Protein AF-A0A352KQD7-F1 (afdb_monomer_lite)

pLDDT: mean 87.95, std 11.09, range [50.03, 98.12]

Radius of gyration: 20.16 Å; chains: 1; bounding box: 48×42×50 Å

Structure (mmCIF, N/CA/C/O backbone):
data_AF-A0A352KQD7-F1
#
_entry.id   AF-A0A352KQD7-F1
#
loop_
_atom_site.group_PDB
_atom_site.id
_atom_site.type_symbol
_atom_site.label_atom_id
_atom_site.label_alt_id
_atom_site.label_comp_id
_atom_site.label_asym_id
_atom_site.label_entity_id
_atom_site.label_seq_id
_atom_site.pdbx_PDB_ins_code
_atom_site.Cartn_x
_atom_site.Cartn_y
_atom_site.Cartn_z
_atom_site.occupancy
_atom_site.B_iso_or_equiv
_atom_site.auth_seq_id
_atom_site.auth_comp_id
_atom_site.auth_asym_id
_atom_site.auth_atom_id
_atom_site.pdbx_PDB_model_num
ATOM 1 N N . MET A 1 1 ? 30.001 8.411 -22.461 1.00 59.75 1 MET A N 1
ATOM 2 C CA . MET A 1 1 ? 28.569 8.608 -22.806 1.00 59.75 1 MET A CA 1
ATOM 3 C C . MET A 1 1 ? 27.872 7.344 -23.344 1.00 59.75 1 MET A C 1
ATOM 5 O O . MET A 1 1 ? 26.748 7.090 -22.934 1.00 59.75 1 MET A O 1
ATOM 9 N N . PHE A 1 2 ? 28.502 6.514 -24.194 1.00 62.34 2 PHE A N 1
ATOM 10 C CA . PHE A 1 2 ? 27.900 5.261 -24.707 1.00 62.34 2 PHE A CA 1
ATOM 11 C C . PHE A 1 2 ? 27.716 4.152 -23.656 1.00 62.34 2 PHE A C 1
ATOM 13 O O . PHE A 1 2 ? 26.659 3.529 -23.602 1.00 62.34 2 PHE A O 1
ATOM 20 N N . LEU A 1 3 ? 28.705 3.947 -22.781 1.00 64.50 3 LEU A N 1
ATOM 21 C CA . LEU A 1 3 ? 28.681 2.887 -21.765 1.00 64.50 3 LEU A CA 1
ATOM 22 C C . LEU A 1 3 ? 27.505 3.038 -20.778 1.00 64.50 3 LEU A C 1
ATOM 24 O O . LEU A 1 3 ? 26.829 2.066 -20.457 1.00 64.50 3 LEU A O 1
ATOM 28 N N . LEU A 1 4 ? 27.200 4.278 -20.378 1.00 66.38 4 LEU A N 1
ATOM 29 C CA . LEU A 1 4 ? 26.104 4.597 -19.460 1.00 66.38 4 LEU A CA 1
ATOM 30 C C . LEU A 1 4 ? 24.728 4.242 -20.052 1.00 66.38 4 LEU A C 1
ATOM 32 O O . LEU A 1 4 ? 23.901 3.644 -19.370 1.00 66.38 4 LEU A O 1
ATOM 36 N N . LYS A 1 5 ? 24.500 4.534 -21.341 1.00 68.88 5 LYS A N 1
ATOM 37 C CA . LYS A 1 5 ? 23.244 4.191 -22.036 1.00 68.88 5 LYS A CA 1
ATOM 38 C C . LYS A 1 5 ? 23.038 2.675 -22.128 1.00 68.88 5 LYS A C 1
ATOM 40 O O . LYS A 1 5 ? 21.919 2.191 -21.958 1.00 68.88 5 LYS A O 1
ATOM 45 N N . SER A 1 6 ? 24.116 1.924 -22.354 1.00 74.31 6 SER A N 1
ATOM 46 C CA . SER A 1 6 ? 24.081 0.459 -22.394 1.00 74.31 6 SER A CA 1
ATOM 47 C C . SER A 1 6 ? 23.765 -0.153 -21.026 1.00 74.31 6 SER A C 1
ATOM 49 O O . SER A 1 6 ? 22.958 -1.077 -20.952 1.00 74.31 6 SER A O 1
ATOM 51 N N . ILE A 1 7 ? 24.323 0.400 -19.943 1.00 81.25 7 ILE A N 1
ATOM 52 C CA . ILE A 1 7 ? 24.051 -0.043 -18.566 1.00 81.25 7 ILE A CA 1
ATOM 53 C C . ILE A 1 7 ? 22.579 0.183 -18.195 1.00 81.25 7 ILE A C 1
ATOM 55 O O . ILE A 1 7 ? 21.922 -0.740 -17.720 1.00 81.25 7 ILE A O 1
ATOM 59 N N . VAL A 1 8 ? 22.025 1.366 -18.478 1.00 80.69 8 VAL A N 1
ATOM 60 C CA . VAL A 1 8 ? 20.613 1.683 -18.179 1.00 80.69 8 VAL A CA 1
ATOM 61 C C . VAL A 1 8 ? 19.657 0.729 -18.902 1.00 80.69 8 VAL A C 1
ATOM 63 O O . VAL A 1 8 ? 18.718 0.211 -18.300 1.00 80.69 8 VAL A O 1
ATOM 66 N N . LYS A 1 9 ? 19.927 0.413 -20.175 1.00 79.44 9 LYS A N 1
ATOM 67 C CA . LYS A 1 9 ? 19.123 -0.550 -20.943 1.00 79.44 9 LYS A CA 1
ATOM 68 C C . LYS A 1 9 ? 19.155 -1.955 -20.331 1.00 79.44 9 LYS A C 1
ATOM 70 O O . LYS A 1 9 ? 18.130 -2.639 -20.322 1.00 79.44 9 LYS A O 1
ATOM 75 N N . ILE A 1 10 ? 20.317 -2.387 -19.840 1.00 86.44 10 ILE A N 1
ATOM 76 C CA . ILE A 1 10 ? 20.465 -3.674 -19.152 1.00 86.44 10 ILE A CA 1
ATOM 77 C C . ILE A 1 10 ? 19.646 -3.667 -17.860 1.00 86.44 10 ILE A C 1
ATOM 79 O O . ILE A 1 10 ? 18.873 -4.597 -17.647 1.00 86.44 10 ILE A O 1
ATOM 83 N N . ILE A 1 11 ? 19.735 -2.605 -17.053 1.00 86.94 11 ILE A N 1
ATOM 84 C CA . ILE A 1 11 ? 18.952 -2.460 -15.817 1.00 86.94 11 ILE A CA 1
ATOM 85 C C . ILE A 1 11 ? 17.450 -2.559 -16.111 1.00 86.94 11 ILE A C 1
ATOM 87 O O . ILE A 1 11 ? 16.765 -3.363 -15.488 1.00 86.94 11 ILE A O 1
ATOM 91 N N . PHE A 1 12 ? 16.946 -1.827 -17.109 1.00 88.19 12 PHE A N 1
ATOM 92 C CA . PHE A 1 12 ? 15.523 -1.846 -17.478 1.00 88.19 12 PHE A CA 1
ATOM 93 C C . PHE A 1 12 ? 15.050 -3.251 -17.849 1.00 88.19 12 PHE A C 1
ATOM 95 O O . PHE A 1 12 ? 14.018 -3.720 -17.369 1.00 88.19 12 PHE A O 1
ATOM 102 N N . ARG A 1 13 ? 15.846 -3.959 -18.659 1.00 89.00 13 ARG A N 1
ATOM 103 C CA . ARG A 1 13 ? 15.555 -5.345 -19.028 1.00 89.00 13 ARG A CA 1
ATOM 104 C C . ARG A 1 13 ? 15.569 -6.265 -17.809 1.00 89.00 13 ARG A C 1
ATOM 106 O O . ARG A 1 13 ? 14.687 -7.104 -17.691 1.00 89.00 13 ARG A O 1
ATOM 113 N N . LEU A 1 14 ? 16.541 -6.130 -16.907 1.00 90.94 14 LEU A N 1
ATOM 114 C CA . LEU A 1 14 ? 16.616 -6.950 -15.694 1.00 90.94 14 LEU A CA 1
ATOM 115 C C . LEU A 1 14 ? 15.416 -6.710 -14.768 1.00 90.94 14 LEU A C 1
ATOM 117 O O . LEU A 1 14 ? 14.843 -7.682 -14.279 1.00 90.94 14 LEU A O 1
ATOM 121 N N . CYS A 1 15 ? 14.998 -5.454 -14.585 1.00 90.75 15 CYS A N 1
ATOM 122 C CA . CYS A 1 15 ? 13.790 -5.093 -13.838 1.00 90.75 15 CYS A CA 1
ATOM 123 C C . CYS A 1 15 ? 12.535 -5.704 -14.473 1.00 90.75 15 CYS A C 1
ATOM 125 O O . CYS A 1 15 ? 11.752 -6.345 -13.778 1.00 90.75 15 CYS A O 1
ATOM 127 N N . TYR A 1 16 ? 12.383 -5.603 -15.796 1.00 92.25 16 TYR A N 1
ATOM 128 C CA . TYR A 1 16 ? 11.268 -6.228 -16.509 1.00 92.25 16 TYR A CA 1
ATOM 129 C C . TYR A 1 16 ? 11.259 -7.757 -16.369 1.00 92.25 16 TYR A C 1
ATOM 131 O O . TYR A 1 16 ? 10.232 -8.352 -16.065 1.00 92.25 16 TYR A O 1
ATOM 139 N N . GLN A 1 17 ? 12.410 -8.412 -16.521 1.00 92.25 17 GLN A N 1
ATOM 140 C CA . GLN A 1 17 ? 12.517 -9.865 -16.353 1.00 92.25 17 GLN A CA 1
ATOM 141 C C . GLN A 1 17 ? 12.283 -10.303 -14.903 1.00 92.25 17 GLN A C 1
ATOM 143 O O . GLN A 1 17 ? 11.805 -11.408 -14.658 1.00 92.25 17 GLN A O 1
ATOM 148 N N . ALA A 1 18 ? 12.639 -9.478 -13.915 1.00 89.88 18 ALA A N 1
ATOM 149 C CA . ALA A 1 18 ? 12.260 -9.717 -12.526 1.00 89.88 18 ALA A CA 1
ATOM 150 C C . ALA A 1 18 ? 10.737 -9.627 -12.354 1.00 89.88 18 ALA A C 1
ATOM 152 O O . ALA A 1 18 ? 10.150 -10.570 -11.836 1.00 89.88 18 ALA A O 1
ATOM 153 N N . PHE A 1 19 ? 10.104 -8.574 -12.881 1.00 90.81 19 PHE A N 1
ATOM 154 C CA . PHE A 1 19 ? 8.649 -8.408 -12.867 1.00 90.81 19 PHE A CA 1
ATOM 155 C C . PHE A 1 19 ? 7.918 -9.611 -13.487 1.00 90.81 19 PHE A C 1
ATOM 157 O O . PHE A 1 19 ? 7.067 -10.205 -12.831 1.00 90.81 19 PHE A O 1
ATOM 164 N N . ILE A 1 20 ? 8.300 -10.044 -14.695 1.00 92.62 20 ILE A N 1
ATOM 165 C CA . ILE A 1 20 ? 7.693 -11.216 -15.354 1.00 92.62 20 ILE A CA 1
ATOM 166 C C . ILE A 1 20 ? 7.907 -12.502 -14.544 1.00 92.62 20 ILE A C 1
ATOM 168 O O . ILE A 1 20 ? 7.011 -13.330 -14.431 1.00 92.62 20 ILE A O 1
ATOM 172 N N . ARG A 1 21 ? 9.066 -12.693 -13.906 1.00 92.19 21 ARG A N 1
ATOM 173 C CA . ARG A 1 21 ? 9.265 -13.861 -13.029 1.00 92.19 21 ARG A CA 1
ATOM 174 C C . ARG A 1 21 ? 8.305 -13.856 -11.838 1.00 92.19 21 ARG A C 1
ATOM 176 O O . ARG A 1 21 ? 7.790 -14.915 -11.483 1.00 92.19 21 ARG A O 1
ATOM 183 N N . THR A 1 22 ? 8.033 -12.689 -11.261 1.00 90.19 22 THR A N 1
ATOM 184 C CA . THR A 1 22 ? 7.066 -12.524 -10.167 1.00 90.19 22 THR A CA 1
ATOM 185 C C . THR A 1 22 ? 5.637 -12.846 -10.622 1.00 90.19 22 THR A C 1
ATOM 187 O O . THR A 1 22 ? 4.890 -13.478 -9.876 1.00 90.19 22 THR A O 1
ATOM 190 N N . THR A 1 23 ? 5.254 -12.511 -11.863 1.00 92.62 23 THR A N 1
ATOM 191 C CA . THR A 1 23 ? 3.907 -12.822 -12.390 1.00 92.62 23 THR A CA 1
ATOM 192 C C . THR A 1 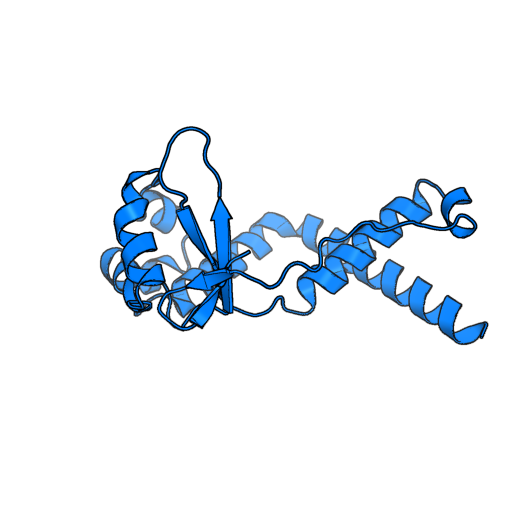23 ? 3.665 -14.321 -12.600 1.00 92.62 23 THR A C 1
ATOM 194 O O . THR A 1 23 ? 2.516 -14.751 -12.664 1.00 92.62 23 THR A O 1
ATOM 197 N N . HIS A 1 24 ? 4.712 -15.148 -12.630 1.00 96.06 24 HIS A N 1
ATOM 198 C CA . HIS A 1 24 ? 4.581 -16.609 -12.634 1.00 96.06 24 HIS A CA 1
ATOM 199 C C . HIS A 1 24 ? 4.420 -17.221 -11.230 1.00 96.06 24 HIS A C 1
ATOM 201 O O . HIS A 1 24 ? 4.217 -18.427 -11.115 1.00 96.06 24 HIS A O 1
ATOM 207 N N . ARG A 1 25 ? 4.519 -16.421 -10.157 1.00 95.69 25 ARG A N 1
ATOM 208 C CA . ARG A 1 25 ? 4.444 -16.873 -8.752 1.00 95.69 25 ARG A CA 1
ATOM 209 C C . ARG A 1 25 ? 3.480 -16.029 -7.912 1.00 95.69 25 ARG A C 1
ATOM 211 O O . ARG A 1 25 ? 3.652 -15.909 -6.702 1.00 95.69 25 ARG A O 1
ATOM 218 N N . VAL A 1 26 ? 2.455 -15.454 -8.548 1.00 94.81 26 VAL A N 1
ATOM 219 C CA . VAL A 1 26 ? 1.540 -14.468 -7.936 1.00 94.81 26 VAL A CA 1
ATOM 220 C C . VAL A 1 26 ? 0.955 -14.955 -6.616 1.00 94.81 26 VAL A C 1
ATOM 222 O O . VAL A 1 26 ? 0.955 -14.206 -5.644 1.00 94.81 26 VAL A O 1
ATOM 225 N N . GLU A 1 27 ? 0.491 -16.203 -6.552 1.00 95.12 27 GLU A N 1
ATOM 226 C CA . GLU A 1 27 ? -0.113 -16.737 -5.331 1.00 95.12 27 GLU A CA 1
ATOM 227 C C . GLU A 1 27 ? 0.879 -16.760 -4.158 1.00 95.12 27 GLU A C 1
ATOM 229 O O . GLU A 1 27 ? 0.559 -16.300 -3.061 1.00 95.12 27 GLU A O 1
ATOM 234 N N . GLN A 1 28 ? 2.099 -17.247 -4.394 1.00 95.12 28 GLN A N 1
ATOM 235 C CA . GLN A 1 28 ? 3.150 -17.294 -3.381 1.00 95.12 28 GLN A CA 1
ATOM 236 C C . GLN A 1 28 ? 3.524 -15.884 -2.903 1.00 95.12 28 GLN A C 1
ATOM 238 O O . GLN A 1 28 ? 3.614 -15.638 -1.701 1.00 95.12 28 GLN A O 1
ATOM 243 N N . GLU A 1 29 ? 3.684 -14.941 -3.831 1.00 94.25 29 GLU A N 1
ATOM 244 C CA . GLU A 1 29 ? 4.044 -13.555 -3.516 1.00 94.25 29 GLU A CA 1
ATOM 245 C C . GLU A 1 29 ? 2.946 -12.832 -2.728 1.00 94.25 29 GLU A C 1
ATOM 247 O O . GLU A 1 29 ? 3.238 -12.117 -1.767 1.00 94.25 29 GLU A O 1
ATOM 252 N N . GLN A 1 30 ? 1.673 -13.063 -3.067 1.00 95.06 30 GLN A N 1
ATOM 253 C CA . GLN A 1 30 ? 0.538 -12.528 -2.310 1.00 95.06 30 GLN A CA 1
ATOM 254 C C . GLN A 1 30 ? 0.461 -13.125 -0.900 1.00 95.06 30 GLN A C 1
ATOM 256 O O . GLN A 1 30 ? 0.228 -12.388 0.058 1.00 95.06 30 GLN A O 1
ATOM 261 N N . ARG A 1 31 ? 0.730 -14.428 -0.736 1.00 96.25 31 ARG A N 1
ATOM 262 C CA . ARG A 1 31 ? 0.801 -15.073 0.589 1.00 96.25 31 ARG A CA 1
ATOM 263 C C . ARG A 1 31 ? 1.928 -14.487 1.440 1.00 96.25 31 ARG A C 1
ATOM 265 O O . ARG A 1 31 ? 1.688 -14.110 2.584 1.00 96.25 31 ARG A O 1
ATOM 272 N N . HIS A 1 32 ? 3.125 -14.318 0.876 1.00 95.00 32 HIS A N 1
ATOM 273 C CA . HIS A 1 32 ? 4.243 -13.673 1.573 1.00 95.00 32 HIS A CA 1
ATOM 274 C C . HIS A 1 32 ? 3.953 -12.202 1.913 1.00 95.00 32 HIS A C 1
ATOM 276 O O . HIS A 1 32 ? 4.364 -11.706 2.963 1.00 95.00 32 HIS A O 1
ATOM 282 N N . ALA A 1 33 ? 3.273 -11.466 1.030 1.00 94.12 33 ALA A N 1
ATOM 283 C CA . ALA A 1 33 ? 2.856 -10.094 1.303 1.00 94.12 33 ALA A CA 1
ATOM 284 C C . ALA A 1 33 ? 1.866 -10.033 2.474 1.00 94.12 33 ALA A C 1
ATOM 286 O O . ALA A 1 33 ? 2.094 -9.263 3.406 1.00 94.12 33 ALA A O 1
ATOM 287 N N . LEU A 1 34 ? 0.832 -10.880 2.463 1.00 96.94 34 LEU A N 1
ATOM 288 C CA . LEU A 1 34 ? -0.143 -10.978 3.547 1.00 96.94 34 LEU A CA 1
ATOM 289 C C . LEU A 1 34 ? 0.534 -11.315 4.882 1.00 96.94 34 LEU A C 1
ATOM 291 O O . LEU A 1 34 ? 0.351 -10.579 5.849 1.00 96.94 34 LEU A O 1
ATOM 295 N N . ALA A 1 35 ? 1.368 -12.358 4.920 1.00 97.12 35 ALA A N 1
ATOM 296 C CA . ALA A 1 35 ? 2.077 -12.776 6.130 1.00 97.12 35 ALA A CA 1
ATOM 297 C C . ALA A 1 35 ? 2.913 -11.632 6.730 1.00 97.12 35 ALA A C 1
ATOM 299 O O . ALA A 1 35 ? 2.794 -11.336 7.918 1.00 97.12 35 ALA A O 1
ATOM 300 N N . ARG A 1 36 ? 3.682 -10.913 5.895 1.00 95.00 36 ARG A N 1
ATOM 301 C CA . ARG A 1 36 ? 4.478 -9.749 6.329 1.00 95.00 36 ARG A CA 1
ATOM 302 C C . ARG A 1 36 ? 3.620 -8.612 6.878 1.00 95.00 36 ARG A C 1
ATOM 304 O O . ARG A 1 36 ? 4.008 -7.983 7.859 1.00 95.00 36 ARG A O 1
ATOM 311 N N . ILE A 1 37 ? 2.484 -8.313 6.244 1.00 95.19 37 ILE A N 1
ATOM 312 C CA . ILE A 1 37 ? 1.570 -7.254 6.702 1.00 95.19 37 ILE A CA 1
ATOM 313 C C . ILE A 1 37 ? 0.985 -7.616 8.069 1.00 95.19 37 ILE A C 1
ATOM 315 O O . ILE A 1 37 ? 0.976 -6.770 8.966 1.00 95.19 37 ILE A O 1
ATOM 319 N N . LEU A 1 38 ? 0.522 -8.857 8.228 1.00 96.81 38 LEU A N 1
ATOM 320 C CA . LEU A 1 38 ? -0.081 -9.346 9.466 1.00 96.81 38 LEU A CA 1
ATOM 321 C C . LEU A 1 38 ? 0.934 -9.395 10.607 1.00 96.81 38 LEU A C 1
ATOM 323 O O . LEU A 1 38 ? 0.656 -8.890 11.690 1.00 96.81 38 LEU A O 1
ATOM 327 N N . GLU A 1 39 ? 2.126 -9.932 10.351 1.00 96.12 39 GLU A N 1
ATOM 328 C CA . GLU A 1 39 ? 3.201 -10.012 11.338 1.00 96.12 39 GLU A CA 1
ATOM 329 C C . GLU A 1 39 ? 3.658 -8.624 11.793 1.00 96.12 39 GLU A C 1
ATOM 331 O O . GLU A 1 39 ? 3.741 -8.369 12.992 1.00 96.12 39 GLU A O 1
ATOM 336 N N . ARG A 1 40 ? 3.873 -7.695 10.855 1.00 94.50 40 ARG A N 1
ATOM 337 C CA . ARG A 1 40 ? 4.317 -6.333 11.177 1.00 94.50 40 ARG A CA 1
ATOM 338 C C . ARG A 1 40 ? 3.296 -5.554 12.006 1.00 94.50 40 ARG A C 1
ATOM 340 O O . ARG A 1 40 ? 3.679 -4.764 12.860 1.00 94.50 40 ARG A O 1
ATOM 347 N N . ASN A 1 41 ? 2.005 -5.745 11.743 1.00 95.75 41 ASN A N 1
ATOM 348 C CA . ASN A 1 41 ? 0.941 -4.963 12.378 1.00 95.75 41 ASN A CA 1
ATOM 349 C C . ASN A 1 41 ? 0.219 -5.721 13.502 1.00 95.75 41 ASN A C 1
ATOM 351 O O . ASN A 1 41 ? -0.813 -5.247 13.976 1.00 95.75 41 ASN A O 1
ATOM 355 N N . CYS A 1 42 ? 0.737 -6.864 13.962 1.00 97.12 42 CYS A N 1
ATOM 356 C CA . CYS A 1 42 ? 0.051 -7.709 14.945 1.00 97.12 42 CYS A CA 1
ATOM 357 C C . CYS A 1 42 ? -0.172 -7.033 16.308 1.00 97.12 42 CYS A C 1
ATOM 359 O O . CYS A 1 42 ? -1.160 -7.328 16.974 1.00 97.12 42 CYS A O 1
ATOM 361 N N . ASN A 1 43 ? 0.693 -6.086 16.681 1.00 97.31 43 ASN A N 1
ATOM 362 C CA . ASN A 1 43 ? 0.622 -5.351 17.949 1.00 97.31 43 ASN A CA 1
ATOM 363 C C . ASN A 1 43 ? -0.224 -4.066 17.888 1.00 97.31 43 ASN A C 1
ATOM 365 O O . ASN A 1 43 ? -0.371 -3.383 18.899 1.00 97.31 43 ASN A O 1
ATOM 369 N N . THR A 1 44 ? -0.773 -3.726 16.721 1.00 97.38 44 THR A N 1
ATOM 370 C CA . THR A 1 44 ? -1.683 -2.578 16.571 1.00 97.38 44 THR A CA 1
ATOM 371 C C . THR A 1 44 ? -3.048 -2.885 17.190 1.00 97.38 44 THR A C 1
ATOM 373 O O . THR A 1 44 ? -3.412 -4.055 17.308 1.00 97.38 44 THR A O 1
ATOM 376 N N . GLU A 1 45 ? -3.848 -1.866 17.531 1.00 97.00 45 GLU A N 1
ATOM 377 C CA . GLU A 1 45 ? -5.218 -2.076 18.041 1.00 97.00 45 GLU A CA 1
ATOM 378 C C . GLU A 1 45 ? -6.033 -2.954 17.070 1.00 97.00 45 GLU A C 1
ATOM 380 O O . GLU A 1 45 ? -6.704 -3.899 17.486 1.00 97.00 45 GLU A O 1
ATOM 385 N N . TYR A 1 46 ? -5.935 -2.687 15.761 1.00 96.88 46 TYR A N 1
ATOM 386 C CA . TYR A 1 46 ? -6.608 -3.480 14.730 1.00 96.88 46 TYR A CA 1
ATOM 387 C C . TYR A 1 46 ? -6.043 -4.905 14.619 1.00 96.88 46 TYR A C 1
ATOM 389 O O . TYR A 1 46 ? -6.802 -5.865 14.486 1.00 96.88 46 TYR A O 1
ATOM 397 N N . GLY A 1 47 ? -4.720 -5.059 14.709 1.00 97.44 47 GLY A N 1
ATOM 398 C CA . GLY A 1 47 ? -4.058 -6.360 14.630 1.00 97.44 47 GLY A CA 1
ATOM 399 C C . GLY A 1 47 ? -4.368 -7.270 15.814 1.00 97.44 47 GLY A C 1
ATOM 400 O O . GLY A 1 47 ? -4.631 -8.456 15.617 1.00 97.44 47 GLY A O 1
ATOM 401 N N . GLN A 1 48 ? -4.426 -6.711 17.023 1.00 98.06 48 GLN A N 1
ATOM 402 C CA . GLN A 1 48 ? -4.838 -7.429 18.227 1.00 98.06 48 GLN A CA 1
ATOM 403 C C . GLN A 1 48 ? -6.324 -7.791 18.172 1.00 98.06 48 GLN A C 1
ATOM 405 O O . GLN A 1 48 ? -6.679 -8.938 18.440 1.00 98.06 48 GLN A O 1
ATOM 410 N N . LYS A 1 49 ? -7.184 -6.853 17.741 1.00 97.56 49 LYS A N 1
ATOM 411 C CA . LYS A 1 49 ? -8.632 -7.077 17.591 1.00 97.56 49 LYS A CA 1
ATOM 412 C C . LYS A 1 49 ? -8.952 -8.316 16.749 1.00 97.56 49 LYS A C 1
ATOM 414 O O . LYS A 1 49 ? -9.874 -9.051 17.092 1.00 97.56 49 LYS A O 1
ATOM 419 N N . TYR A 1 50 ? -8.204 -8.550 15.671 1.00 97.81 50 TYR A N 1
ATOM 420 C CA . TYR A 1 50 ? -8.414 -9.696 14.778 1.00 97.81 50 TYR A CA 1
ATOM 421 C C . TYR A 1 50 ? -7.338 -10.782 14.892 1.00 97.81 50 TYR A C 1
ATOM 423 O O . TYR A 1 50 ? -7.288 -11.668 14.044 1.00 97.81 50 TYR A O 1
ATOM 431 N N . ARG A 1 51 ? -6.482 -10.737 15.922 1.00 97.81 51 ARG A N 1
ATOM 432 C CA . ARG A 1 51 ? -5.439 -11.743 16.195 1.00 97.81 51 ARG A CA 1
ATOM 433 C C . ARG A 1 51 ? -4.534 -12.038 14.992 1.00 97.81 51 ARG A C 1
ATOM 435 O O . ARG A 1 51 ? -4.276 -13.188 14.656 1.00 97.81 51 ARG A O 1
ATOM 442 N N . PHE A 1 52 ? -4.010 -10.998 14.344 1.00 98.12 52 PHE A N 1
ATOM 443 C CA . PHE A 1 52 ? -3.217 -11.107 13.107 1.00 98.12 52 PHE A CA 1
ATOM 444 C C . PHE A 1 52 ? -2.078 -12.133 13.151 1.00 98.12 52 PHE A C 1
ATOM 446 O O . PHE A 1 52 ? -1.804 -12.774 12.138 1.00 98.12 52 PHE A O 1
ATOM 453 N N . LEU A 1 53 ? -1.432 -12.314 14.307 1.00 97.00 53 LEU A N 1
ATOM 454 C CA . LEU A 1 53 ? -0.347 -13.284 14.459 1.00 97.00 53 LEU A CA 1
ATOM 455 C C . LEU A 1 53 ? -0.804 -14.728 14.180 1.00 97.00 53 LEU A C 1
ATOM 457 O O . LEU A 1 53 ? -0.047 -15.495 13.595 1.00 97.00 53 LEU A O 1
ATOM 461 N N . GLU A 1 54 ? -2.044 -15.075 14.532 1.00 97.12 54 GLU A N 1
ATOM 462 C CA . GLU A 1 54 ? -2.643 -16.397 14.281 1.00 97.12 54 GLU A CA 1
ATOM 463 C C . GLU A 1 54 ? -3.047 -16.580 12.810 1.00 97.12 54 GLU A C 1
ATOM 465 O O . GLU A 1 54 ? -3.162 -17.700 12.318 1.00 97.12 54 GLU A O 1
ATOM 470 N N . LEU A 1 55 ? -3.245 -15.475 12.086 1.00 97.31 55 LEU A N 1
ATOM 471 C CA . LEU A 1 55 ? -3.735 -15.473 10.708 1.00 97.31 55 LEU A CA 1
ATOM 472 C C . LEU A 1 55 ? -2.612 -15.546 9.664 1.00 97.31 55 LEU A C 1
ATOM 474 O O . LEU A 1 55 ? -2.889 -15.826 8.497 1.00 97.31 55 LEU A O 1
ATOM 478 N N . LYS A 1 56 ? -1.353 -15.287 10.051 1.00 94.12 56 LYS A N 1
ATOM 479 C CA . LYS A 1 56 ? -0.255 -15.017 9.102 1.00 94.12 56 LYS A CA 1
ATOM 480 C C . LYS A 1 56 ? 0.050 -16.157 8.125 1.00 94.12 56 LYS A C 1
ATOM 482 O O . LYS A 1 56 ? 0.462 -15.887 7.002 1.00 94.12 56 LYS A O 1
ATOM 487 N N . GLU A 1 57 ? -0.215 -17.401 8.521 1.00 93.81 57 GLU A N 1
ATOM 488 C CA . GLU A 1 57 ? 0.040 -18.596 7.703 1.00 93.81 57 GLU A CA 1
ATOM 489 C C . GLU A 1 57 ? -1.200 -19.083 6.924 1.00 93.81 57 GLU A C 1
ATOM 491 O O . GLU A 1 57 ? -1.096 -19.976 6.083 1.00 93.81 57 GLU A O 1
ATOM 496 N N . SER A 1 58 ? -2.392 -18.516 7.168 1.00 96.06 58 SER A N 1
ATOM 497 C CA . SER A 1 58 ? -3.648 -18.993 6.570 1.00 96.06 58 SER A CA 1
ATOM 498 C C . SER A 1 58 ? -4.479 -17.863 5.972 1.00 96.06 58 SER A C 1
ATOM 500 O O . SER A 1 58 ? -5.262 -17.190 6.643 1.00 96.06 58 SER A O 1
ATOM 502 N N . ALA A 1 59 ? -4.379 -17.720 4.649 1.00 95.38 59 ALA A N 1
ATOM 503 C CA . ALA A 1 59 ? -5.196 -16.774 3.891 1.00 95.38 59 ALA A CA 1
ATOM 504 C C . ALA A 1 59 ? -6.706 -17.059 4.006 1.00 95.38 59 ALA A C 1
ATOM 506 O O . ALA A 1 59 ? -7.509 -16.134 3.922 1.00 95.38 59 ALA A O 1
ATOM 507 N N . GLU A 1 60 ? -7.100 -18.321 4.198 1.00 97.06 60 GLU A N 1
ATOM 508 C CA . GLU A 1 60 ? -8.507 -18.685 4.397 1.00 97.06 60 GLU A CA 1
ATOM 509 C C . GLU A 1 60 ? -9.013 -18.225 5.762 1.00 97.06 60 GLU A C 1
ATOM 511 O O . GLU A 1 60 ? -10.044 -17.562 5.842 1.00 97.06 60 GLU A O 1
ATOM 516 N N . LEU A 1 61 ? -8.246 -18.480 6.826 1.00 97.44 61 LEU A N 1
ATOM 517 C CA . LEU A 1 61 ? -8.618 -18.024 8.162 1.00 97.44 61 LEU A CA 1
ATOM 518 C C . LEU A 1 61 ? -8.649 -16.492 8.233 1.00 97.44 61 LEU A C 1
ATOM 520 O O . LEU A 1 61 ? -9.541 -15.921 8.859 1.00 97.44 61 LEU A O 1
ATOM 524 N N . PHE A 1 62 ? -7.725 -15.821 7.537 1.00 98.12 62 PHE A N 1
ATOM 525 C CA . PHE A 1 62 ? -7.745 -14.368 7.387 1.00 98.12 62 PHE A CA 1
ATOM 526 C C . PHE A 1 62 ? -9.062 -13.875 6.773 1.00 98.12 62 PHE A C 1
ATOM 528 O O . PHE A 1 62 ? -9.698 -12.998 7.354 1.00 98.12 62 PHE A O 1
ATOM 535 N N . ARG A 1 63 ? -9.503 -14.464 5.650 1.00 97.25 63 ARG A N 1
ATOM 536 C CA . ARG A 1 63 ? -10.768 -14.100 4.982 1.00 97.25 63 ARG A CA 1
ATOM 537 C C . ARG A 1 63 ? -11.994 -14.297 5.869 1.00 97.25 63 ARG A C 1
ATOM 539 O O . ARG A 1 63 ? -12.937 -13.522 5.771 1.00 97.25 63 ARG A O 1
ATOM 546 N N . GLN A 1 64 ? -11.988 -15.331 6.704 1.00 97.62 64 GLN A N 1
ATOM 547 C CA . GLN A 1 64 ? -13.094 -15.630 7.613 1.00 97.62 64 GLN A CA 1
ATOM 548 C C . GLN A 1 64 ? -13.105 -14.724 8.855 1.00 97.62 64 GLN A C 1
ATOM 550 O O . GLN A 1 64 ? -14.164 -14.486 9.430 1.00 97.62 64 GLN A O 1
ATOM 555 N N . THR A 1 65 ? -11.937 -14.225 9.277 1.00 97.50 65 THR A N 1
ATOM 556 C CA . THR A 1 65 ? -11.769 -13.484 10.540 1.00 97.50 65 THR A CA 1
ATOM 557 C C . THR A 1 65 ? -11.809 -11.969 10.354 1.00 97.50 65 THR A C 1
ATOM 559 O O . THR A 1 65 ? -12.391 -11.260 11.176 1.00 97.50 65 THR A O 1
ATOM 562 N N . VAL A 1 66 ? -11.164 -11.449 9.306 1.00 97.38 66 VAL A N 1
ATOM 563 C CA . VAL A 1 66 ? -11.031 -10.006 9.078 1.00 97.38 66 VAL A CA 1
ATOM 564 C C . VAL A 1 66 ? -12.147 -9.537 8.144 1.00 97.38 66 VAL A C 1
ATOM 566 O O . VAL A 1 66 ? -12.201 -9.984 6.998 1.00 97.38 66 VAL A O 1
ATOM 569 N N . PRO A 1 67 ? -13.037 -8.633 8.590 1.00 96.31 67 PRO A N 1
ATOM 570 C CA . PRO A 1 67 ? -14.158 -8.192 7.777 1.00 96.31 67 PRO A CA 1
ATOM 571 C C . PRO A 1 67 ? -13.691 -7.328 6.605 1.00 96.31 67 PRO A C 1
ATOM 573 O O . PRO A 1 67 ? -12.722 -6.571 6.701 1.00 96.31 67 PRO A O 1
ATOM 576 N N . ILE A 1 68 ? -14.445 -7.397 5.512 1.00 95.94 68 ILE A N 1
ATOM 577 C CA . ILE A 1 68 ? -14.352 -6.423 4.426 1.00 95.94 68 ILE A CA 1
ATOM 578 C C . ILE A 1 68 ? -15.000 -5.128 4.921 1.00 95.94 68 ILE A C 1
ATOM 580 O O . ILE A 1 68 ? -16.172 -5.123 5.291 1.00 95.94 68 ILE A O 1
ATOM 584 N N . VAL A 1 69 ? -14.228 -4.043 4.928 1.00 91.44 69 VAL A N 1
ATOM 585 C CA . VAL A 1 69 ? -14.649 -2.722 5.413 1.00 91.44 69 VAL A CA 1
ATOM 586 C C . VAL A 1 69 ? -14.700 -1.715 4.266 1.00 91.44 69 VAL A C 1
ATOM 588 O O . VAL A 1 69 ? -13.933 -1.799 3.306 1.00 91.44 69 VAL A O 1
ATOM 591 N N . GLY A 1 70 ? -15.615 -0.759 4.371 1.00 87.44 70 GLY A N 1
ATOM 592 C CA . GLY A 1 70 ? -15.809 0.344 3.440 1.00 87.44 70 GLY A CA 1
ATOM 593 C C . GLY A 1 70 ? -15.639 1.687 4.148 1.00 87.44 70 GLY A C 1
ATOM 594 O O . GLY A 1 70 ? -14.554 2.046 4.600 1.00 87.44 70 GLY A O 1
ATOM 595 N N . ASP A 1 71 ? -16.709 2.477 4.212 1.00 86.38 71 ASP A N 1
ATOM 596 C CA . ASP A 1 71 ? -16.694 3.813 4.823 1.00 86.38 71 ASP A CA 1
ATOM 597 C C . ASP A 1 71 ? -16.628 3.807 6.356 1.00 86.38 71 ASP A C 1
ATOM 599 O O . ASP A 1 71 ? -16.240 4.805 6.964 1.00 86.38 71 ASP A O 1
ATOM 603 N N . ASP A 1 72 ? -16.942 2.678 6.979 1.00 88.00 72 ASP A N 1
ATOM 604 C CA . ASP A 1 72 ? -16.848 2.435 8.417 1.00 88.00 72 ASP A CA 1
ATOM 605 C C . ASP A 1 72 ? -15.410 2.533 8.956 1.00 88.00 72 ASP A C 1
ATOM 607 O O . ASP A 1 72 ? -15.220 2.767 10.148 1.00 88.00 72 ASP A O 1
ATOM 611 N N . ILE A 1 73 ? -14.386 2.466 8.094 1.00 89.62 73 ILE A N 1
ATOM 612 C CA . ILE A 1 73 ? -12.985 2.678 8.491 1.00 89.62 73 ILE A CA 1
ATOM 613 C C . ILE A 1 73 ? -12.630 4.160 8.729 1.00 89.62 73 ILE A C 1
ATOM 615 O O . ILE A 1 73 ? -11.581 4.464 9.298 1.00 89.62 73 ILE A O 1
ATOM 619 N N . LYS A 1 74 ? -13.486 5.112 8.324 1.00 88.69 74 LYS A N 1
ATOM 620 C CA . LYS A 1 74 ? -13.215 6.562 8.431 1.00 88.69 74 LYS A CA 1
ATOM 621 C C . LYS A 1 74 ? -12.789 7.016 9.839 1.00 88.69 74 LYS A C 1
ATOM 623 O O . LYS A 1 74 ? -11.796 7.741 9.922 1.00 88.69 74 LYS A O 1
ATOM 628 N N . PRO A 1 75 ? -13.448 6.608 10.945 1.00 90.56 75 PRO A N 1
ATOM 629 C CA . PRO A 1 75 ? -13.022 6.998 12.290 1.00 90.56 75 PRO A CA 1
ATOM 630 C C . PRO A 1 75 ? -11.629 6.468 12.650 1.00 90.56 75 PRO A C 1
ATOM 632 O O . PRO A 1 75 ? -10.857 7.164 13.308 1.00 90.56 75 PRO A O 1
ATOM 635 N N . LEU A 1 76 ? -11.282 5.264 12.180 1.00 91.88 76 LEU A N 1
ATOM 636 C CA . LEU A 1 76 ? -9.957 4.677 12.377 1.00 91.88 76 LEU A CA 1
ATOM 637 C C . LEU A 1 76 ? -8.891 5.511 11.655 1.00 91.88 76 LEU A C 1
ATOM 639 O O . LEU A 1 76 ? -7.908 5.912 12.275 1.00 91.88 76 LEU A O 1
ATOM 643 N N . LEU A 1 77 ? -9.121 5.835 10.376 1.00 92.38 77 LEU A N 1
ATOM 644 C CA . LEU A 1 77 ? -8.215 6.669 9.577 1.00 92.38 77 LEU A CA 1
ATOM 645 C C . LEU A 1 77 ? -8.067 8.081 10.154 1.00 92.38 77 LEU A C 1
ATOM 647 O O . LEU A 1 77 ? -6.959 8.612 10.186 1.00 92.38 77 LEU A O 1
ATOM 651 N N . LYS A 1 78 ? -9.158 8.671 10.658 1.00 91.94 78 LYS A N 1
ATOM 652 C CA . LYS A 1 78 ? -9.124 9.971 11.338 1.00 91.94 78 LYS A CA 1
ATOM 653 C C . LYS A 1 78 ? -8.212 9.931 12.568 1.00 91.94 78 LYS A C 1
ATOM 655 O O . LYS A 1 78 ? -7.356 10.796 12.702 1.00 91.94 78 LYS A O 1
ATOM 660 N N . GLY A 1 79 ? -8.333 8.905 13.413 1.00 93.69 79 GLY A N 1
ATOM 661 C CA . GLY A 1 79 ? -7.463 8.754 14.584 1.00 93.69 79 GLY A CA 1
ATOM 662 C C . GLY A 1 79 ? -5.982 8.621 14.212 1.00 93.69 79 GLY A C 1
ATOM 663 O O . GLY A 1 79 ? -5.132 9.222 14.864 1.00 93.69 79 GLY A O 1
ATOM 664 N N . VAL A 1 80 ? -5.671 7.900 13.129 1.00 95.12 80 VAL A N 1
ATOM 665 C CA . VAL A 1 80 ? -4.298 7.804 12.600 1.00 95.12 80 VAL A CA 1
ATOM 666 C C . VAL A 1 80 ? -3.805 9.165 12.097 1.00 95.12 80 VAL A C 1
ATOM 668 O O . VAL A 1 80 ? -2.675 9.547 12.391 1.00 95.12 80 VAL A O 1
ATOM 671 N N . TYR A 1 81 ? -4.646 9.918 11.386 1.00 93.88 81 TYR A N 1
ATOM 672 C CA . TYR A 1 81 ? -4.328 11.264 10.894 1.00 93.88 81 TYR A CA 1
ATOM 673 C C . TYR A 1 81 ? -4.072 12.277 12.022 1.00 93.88 81 TYR A C 1
ATOM 675 O O . TYR A 1 81 ? -3.224 13.158 11.892 1.00 93.88 81 TYR A O 1
ATOM 683 N N . GLU A 1 82 ? -4.771 12.128 13.148 1.00 94.56 82 GLU A N 1
ATOM 684 C CA . GLU A 1 82 ? -4.606 12.961 14.345 1.00 94.56 82 GLU A CA 1
ATOM 685 C C . GLU A 1 82 ? -3.385 12.569 15.197 1.00 94.56 82 GLU A C 1
ATOM 687 O O . GLU A 1 82 ? -3.016 13.317 16.100 1.00 94.56 82 GLU A O 1
ATOM 692 N N . GL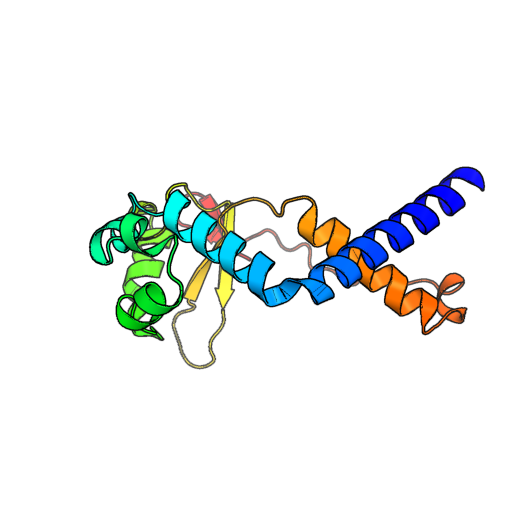Y A 1 83 ? -2.719 11.449 14.891 1.00 94.69 83 GLY A N 1
ATOM 693 C CA . GLY A 1 83 ? -1.477 11.019 15.541 1.00 94.69 83 GLY A CA 1
ATOM 694 C C . GLY A 1 83 ? -1.568 9.713 16.332 1.00 94.69 83 GLY A C 1
ATOM 695 O O . GLY A 1 83 ? -0.548 9.223 16.814 1.00 94.69 83 GLY A O 1
ATOM 696 N N . ASN A 1 84 ? -2.750 9.098 16.449 1.00 95.62 84 ASN A N 1
ATOM 697 C CA . ASN A 1 84 ? -2.886 7.777 17.063 1.00 95.62 84 ASN A CA 1
ATOM 698 C C . ASN A 1 84 ? -2.585 6.672 16.037 1.00 95.62 84 ASN A C 1
ATOM 700 O O . ASN A 1 84 ? -3.478 5.993 15.528 1.00 95.62 84 ASN A O 1
ATOM 704 N N . TYR A 1 85 ? -1.302 6.513 15.713 1.00 94.81 85 TYR A N 1
ATOM 705 C CA . TYR A 1 85 ? -0.844 5.591 14.671 1.00 94.81 85 TYR A CA 1
ATOM 706 C C . TYR A 1 85 ? -1.075 4.119 15.025 1.00 94.81 85 TYR A C 1
ATOM 708 O O . TYR A 1 85 ? -1.489 3.349 14.156 1.00 94.81 85 TYR A O 1
ATOM 716 N N . ASN A 1 86 ? -0.902 3.746 16.302 1.00 95.56 86 ASN A N 1
ATOM 717 C CA . ASN A 1 86 ? -1.022 2.359 16.773 1.00 95.56 86 ASN A CA 1
ATOM 718 C C . ASN A 1 86 ? -2.424 1.761 16.566 1.00 95.56 86 ASN A C 1
ATOM 720 O O . ASN A 1 86 ? -2.600 0.549 16.664 1.00 95.56 86 ASN A O 1
ATOM 724 N N . LYS A 1 87 ? -3.419 2.581 16.210 1.00 95.00 87 LYS A N 1
ATOM 725 C CA . LYS A 1 87 ? -4.724 2.114 15.739 1.00 95.00 87 LYS A CA 1
ATOM 726 C C . LYS A 1 87 ? -4.640 1.132 14.577 1.00 95.00 87 LYS A C 1
ATOM 728 O O . LYS A 1 87 ? -5.402 0.172 14.548 1.00 95.00 87 LYS A O 1
ATOM 733 N N . LEU A 1 88 ? -3.741 1.376 13.627 1.00 94.12 88 LEU A N 1
ATOM 734 C CA . LEU A 1 88 ? -3.636 0.588 12.394 1.00 94.12 88 LEU A CA 1
ATOM 735 C C . LEU A 1 88 ? -2.191 0.267 12.006 1.00 94.12 88 LEU A C 1
ATOM 737 O O . LEU A 1 88 ? -1.957 -0.678 11.258 1.00 94.12 88 LEU A O 1
ATOM 741 N N . MET A 1 89 ? -1.227 1.054 12.482 1.00 92.25 89 MET A N 1
ATOM 742 C CA . MET A 1 89 ? 0.152 1.003 12.019 1.00 92.25 89 MET A CA 1
ATOM 743 C C . MET A 1 89 ? 1.126 0.915 13.180 1.00 92.25 89 MET A C 1
ATOM 745 O O . MET A 1 89 ? 1.066 1.694 14.125 1.00 92.25 89 MET A O 1
ATOM 749 N N . GLU A 1 90 ? 2.090 0.011 13.045 1.00 92.19 90 GLU A N 1
ATOM 750 C CA . GLU A 1 90 ? 3.208 -0.146 13.981 1.00 92.19 90 GLU A CA 1
ATOM 751 C C . GLU A 1 90 ? 4.059 1.136 14.114 1.00 92.19 90 GLU A C 1
ATOM 753 O O . GLU A 1 90 ? 4.646 1.403 15.160 1.00 92.19 90 GLU A O 1
ATOM 758 N N . LYS A 1 91 ? 4.156 1.934 13.042 1.00 91.50 91 LYS A N 1
ATOM 759 C CA . LYS A 1 91 ? 5.012 3.129 12.958 1.00 91.50 91 LYS A CA 1
ATOM 760 C C . LYS A 1 91 ? 4.241 4.310 12.362 1.00 91.50 91 LYS A C 1
ATOM 762 O O . LYS A 1 91 ? 3.321 4.071 11.575 1.00 91.50 91 LYS A O 1
ATOM 767 N N . PRO A 1 92 ? 4.639 5.562 12.667 1.00 92.50 92 PRO A N 1
ATOM 768 C CA . PRO A 1 92 ? 4.078 6.737 12.012 1.00 92.50 92 PRO A CA 1
ATOM 769 C C . PRO A 1 92 ? 4.153 6.627 10.479 1.00 92.50 92 PRO A C 1
ATOM 771 O O . PRO A 1 92 ? 5.150 6.114 9.954 1.00 92.50 92 PRO A O 1
ATOM 774 N N . PRO A 1 93 ? 3.128 7.099 9.750 1.00 93.62 93 PRO A N 1
ATOM 775 C CA . PRO A 1 93 ? 3.150 7.094 8.298 1.00 93.62 93 PRO A CA 1
ATOM 776 C C . PRO A 1 93 ? 4.199 8.060 7.747 1.00 93.62 93 PRO A C 1
ATOM 778 O O . PRO A 1 93 ? 4.520 9.082 8.348 1.00 93.62 93 PRO A O 1
ATOM 781 N N . PHE A 1 94 ? 4.723 7.742 6.566 1.00 92.50 94 PHE A N 1
ATOM 782 C CA . PHE A 1 94 ? 5.633 8.626 5.840 1.00 92.50 94 PHE A CA 1
ATOM 783 C C . PHE A 1 94 ? 4.889 9.787 5.164 1.00 92.50 94 PHE A C 1
ATOM 785 O O . PHE A 1 94 ? 5.396 10.904 5.107 1.00 92.50 94 PHE A O 1
ATOM 792 N N . SER A 1 95 ? 3.695 9.510 4.647 1.00 92.69 95 SER A N 1
ATOM 793 C CA . SER A 1 95 ? 2.785 10.488 4.058 1.00 92.69 95 SER A CA 1
ATOM 794 C C . SER A 1 95 ? 1.344 9.992 4.162 1.00 92.69 95 SER A C 1
ATOM 796 O O . SER A 1 95 ? 1.104 8.819 4.464 1.00 92.69 95 SER A O 1
ATOM 798 N N . PHE A 1 96 ? 0.389 10.870 3.876 1.00 93.06 96 PHE A N 1
ATOM 799 C CA . PHE A 1 96 ? -1.009 10.514 3.672 1.00 93.06 96 PHE A CA 1
ATOM 800 C C . PHE A 1 96 ? -1.423 10.796 2.236 1.00 93.06 96 PHE A C 1
ATOM 802 O O . PHE A 1 96 ? -1.233 11.910 1.759 1.00 93.06 96 PHE A O 1
ATOM 809 N N . SER A 1 97 ? -2.067 9.831 1.590 1.00 91.00 97 SER A N 1
ATOM 810 C CA . SER A 1 97 ? -2.733 10.065 0.312 1.00 91.00 97 SER A CA 1
ATOM 811 C C . SER A 1 97 ? -4.160 10.545 0.535 1.00 91.00 97 SER A C 1
ATOM 813 O O . SER A 1 97 ? -4.890 10.006 1.377 1.00 91.00 97 SER A O 1
ATOM 815 N N . ILE A 1 98 ? -4.561 11.565 -0.223 1.00 87.31 98 ILE A N 1
ATOM 816 C CA . ILE A 1 98 ? -5.929 12.083 -0.199 1.00 87.31 98 ILE A CA 1
ATOM 817 C C . ILE A 1 98 ? -6.734 11.327 -1.243 1.00 87.31 98 ILE A C 1
ATOM 819 O O . ILE A 1 98 ? -6.447 11.397 -2.435 1.00 87.31 98 ILE A O 1
ATOM 823 N N . THR A 1 99 ? -7.793 10.654 -0.807 1.00 82.25 99 THR A N 1
ATOM 824 C CA . THR A 1 99 ? -8.799 10.152 -1.749 1.00 82.25 99 THR A CA 1
ATOM 825 C C . THR A 1 99 ? -10.018 11.065 -1.678 1.00 82.25 99 THR A C 1
ATOM 827 O O . THR A 1 99 ? -10.674 11.195 -0.641 1.00 82.25 99 THR A O 1
ATOM 830 N N . SER A 1 100 ? -10.279 11.763 -2.782 1.00 62.84 100 SER A N 1
ATOM 831 C CA . SER A 1 100 ? -11.298 12.808 -2.924 1.00 62.84 100 SER A CA 1
ATOM 832 C C . SER A 1 100 ? -12.690 12.249 -3.224 1.00 62.84 100 SER A C 1
ATOM 834 O O . SER A 1 100 ? -13.424 12.853 -4.000 1.00 62.84 100 SER A O 1
ATOM 836 N N . GLY A 1 101 ? -13.053 11.093 -2.644 1.00 57.47 101 GLY A N 1
ATOM 837 C CA . GLY A 1 101 ? -14.347 10.441 -2.888 1.00 57.47 101 GLY A CA 1
ATOM 838 C C . GLY A 1 101 ? -15.481 11.469 -3.006 1.00 57.47 101 GLY A C 1
ATOM 839 O O . GLY A 1 101 ? -15.584 12.365 -2.171 1.00 57.47 101 GLY A O 1
ATOM 840 N N . THR A 1 102 ? -16.268 11.374 -4.079 1.00 54.50 102 THR A N 1
ATOM 841 C CA . THR A 1 102 ? -17.035 12.456 -4.734 1.00 54.50 102 THR A CA 1
ATOM 842 C C . THR A 1 102 ? -18.136 13.141 -3.905 1.00 54.50 102 THR A C 1
ATOM 844 O O . THR A 1 102 ? -18.917 13.912 -4.453 1.00 54.50 102 THR A O 1
ATOM 847 N N . THR A 1 103 ? -18.237 12.892 -2.598 1.00 59.25 103 THR A N 1
ATOM 848 C CA . THR A 1 103 ? -19.405 13.265 -1.785 1.00 59.25 103 THR A CA 1
ATOM 849 C C . THR A 1 103 ? -19.103 13.707 -0.345 1.00 59.25 103 THR A C 1
ATOM 851 O O . THR A 1 103 ? -20.040 13.827 0.443 1.00 59.25 103 THR A O 1
ATOM 854 N N . GLY A 1 104 ? -17.855 14.001 0.059 1.00 65.00 104 GLY A N 1
ATOM 855 C CA . GLY A 1 104 ? -17.656 14.522 1.423 1.00 65.00 104 GLY A CA 1
ATOM 856 C C . GLY A 1 104 ? -16.229 14.731 1.923 1.00 65.00 104 GLY A C 1
ATOM 857 O O . GLY A 1 104 ? -15.311 15.020 1.161 1.00 65.00 104 GLY A O 1
ATOM 858 N N .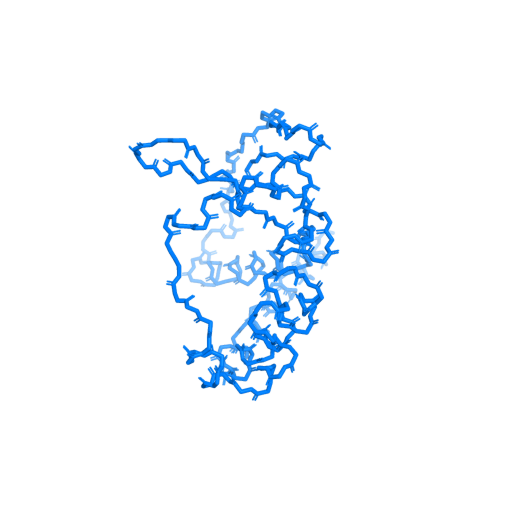 ILE A 1 105 ? -16.075 14.615 3.251 1.00 67.62 105 ILE A N 1
ATOM 859 C CA . ILE A 1 105 ? -14.799 14.771 3.965 1.00 67.62 105 ILE A CA 1
ATOM 860 C C . ILE A 1 105 ? -13.778 13.779 3.379 1.00 67.62 105 ILE A C 1
ATOM 862 O O . ILE A 1 105 ? -14.055 12.572 3.381 1.00 67.62 105 ILE A O 1
ATOM 866 N N . PRO A 1 106 ? -12.614 14.254 2.895 1.00 78.19 106 PRO A N 1
ATOM 867 C CA . PRO A 1 106 ? -11.604 13.391 2.297 1.00 78.19 106 PRO A CA 1
ATOM 868 C C . PRO A 1 106 ? -11.131 12.306 3.264 1.00 78.19 106 PRO A C 1
ATOM 870 O O . PRO A 1 106 ? -11.012 12.537 4.469 1.00 78.19 106 PRO A O 1
ATOM 873 N N . LYS A 1 107 ? -10.815 11.122 2.731 1.00 85.81 107 LYS A N 1
ATOM 874 C CA . LYS A 1 107 ? -10.132 10.086 3.513 1.00 85.81 107 LYS A CA 1
ATOM 875 C C . LYS A 1 107 ? -8.629 10.296 3.393 1.00 85.81 107 LYS A C 1
ATOM 877 O O . LYS A 1 107 ? -8.112 10.405 2.279 1.00 85.81 107 LYS A O 1
ATOM 882 N N . TYR A 1 108 ? -7.953 10.284 4.535 1.00 90.94 108 TYR A N 1
ATOM 883 C CA . TYR A 1 108 ? -6.498 10.323 4.625 1.00 90.94 108 TYR A CA 1
ATOM 884 C C . TYR A 1 108 ? -5.978 8.898 4.793 1.00 90.94 108 TYR A C 1
ATOM 886 O O . TYR A 1 108 ? -6.096 8.308 5.867 1.00 90.94 108 TYR A O 1
ATOM 894 N N . VAL A 1 109 ? -5.453 8.323 3.713 1.00 92.38 109 VAL A N 1
ATOM 895 C CA . VAL A 1 109 ? -4.925 6.954 3.710 1.00 92.38 109 VAL A CA 1
ATOM 896 C C . VAL A 1 109 ? -3.440 7.002 4.069 1.00 92.38 109 VAL A C 1
ATOM 898 O O . VAL A 1 109 ? -2.680 7.664 3.361 1.00 92.38 109 VAL A O 1
ATOM 901 N N . PRO A 1 110 ? -3.002 6.355 5.160 1.00 93.50 110 PRO A N 1
ATOM 902 C CA . PRO A 1 110 ? -1.618 6.440 5.597 1.00 93.50 110 PRO A CA 1
ATOM 903 C C . PRO A 1 110 ? -0.692 5.524 4.783 1.00 93.50 110 PRO A C 1
ATOM 905 O O . PRO A 1 110 ? -1.006 4.360 4.534 1.00 93.50 110 PRO A O 1
ATOM 908 N N . ASN A 1 111 ? 0.498 6.020 4.444 1.00 91.75 111 ASN A N 1
ATOM 909 C CA . ASN A 1 111 ? 1.522 5.277 3.708 1.00 91.75 111 ASN A CA 1
ATOM 910 C C . ASN A 1 111 ? 2.652 4.815 4.650 1.00 91.75 111 ASN A C 1
ATOM 912 O O . ASN A 1 111 ? 3.304 5.626 5.304 1.00 91.75 111 ASN A O 1
ATOM 916 N N . SER A 1 112 ? 2.910 3.502 4.724 1.00 83.69 112 SER A N 1
ATOM 917 C CA . SER A 1 112 ? 3.736 2.858 5.772 1.00 83.69 112 SER A CA 1
ATOM 918 C C . SER A 1 112 ? 5.254 3.035 5.689 1.00 83.69 112 SER A C 1
ATOM 920 O O . SER A 1 112 ? 5.970 2.577 6.585 1.00 83.69 112 SER A O 1
ATOM 922 N N . SER A 1 113 ? 5.762 3.629 4.613 1.00 72.12 113 SER A N 1
ATOM 923 C CA . SER A 1 113 ? 7.181 3.949 4.434 1.00 72.12 113 SER A CA 1
ATOM 924 C C . SER A 1 113 ? 7.375 4.814 3.191 1.00 72.12 113 SER A C 1
ATOM 926 O O . SER A 1 113 ? 6.511 4.847 2.315 1.00 72.12 113 SER A O 1
ATOM 928 N N . LYS A 1 114 ? 8.558 5.435 3.065 1.00 57.56 114 LYS A N 1
ATOM 929 C CA . LYS A 1 114 ? 9.062 5.871 1.755 1.00 57.56 114 LYS A CA 1
ATOM 930 C C . LYS A 1 114 ? 8.924 4.706 0.770 1.00 57.56 114 LYS A C 1
ATOM 932 O O . LYS A 1 114 ? 9.121 3.558 1.193 1.00 57.56 114 LYS A O 1
ATOM 937 N N . PRO A 1 115 ? 8.600 4.953 -0.507 1.00 52.66 115 PRO A N 1
ATOM 938 C CA . PRO A 1 115 ? 8.679 3.893 -1.490 1.00 52.66 115 PRO A CA 1
ATOM 939 C C . PRO A 1 115 ? 10.078 3.269 -1.403 1.00 52.66 115 PRO A C 1
ATOM 941 O O . PRO A 1 115 ? 11.093 3.961 -1.487 1.00 52.66 115 PRO A O 1
ATOM 944 N N . LEU A 1 116 ? 10.120 1.956 -1.161 1.00 50.03 116 LEU A N 1
ATOM 945 C CA . LEU A 1 116 ? 11.301 1.122 -1.398 1.00 50.03 116 LEU A CA 1
ATOM 946 C C . LEU A 1 116 ? 11.786 1.357 -2.847 1.00 50.03 116 LEU A C 1
ATOM 948 O O . LEU A 1 116 ? 11.066 1.962 -3.631 1.00 50.03 116 LEU A O 1
ATOM 952 N N . PRO A 1 117 ? 12.926 0.822 -3.307 1.00 52.97 117 PRO A N 1
ATOM 953 C CA . PRO A 1 117 ? 13.235 0.800 -4.744 1.00 52.97 117 PRO A CA 1
ATOM 954 C C . PRO A 1 117 ? 12.144 0.148 -5.631 1.00 52.97 117 PRO A C 1
ATOM 956 O O . PRO A 1 117 ? 12.276 0.193 -6.847 1.00 52.97 117 PRO A O 1
ATOM 959 N N . GLY A 1 118 ? 11.066 -0.417 -5.061 1.00 57.41 118 GLY A N 1
ATOM 960 C CA . GLY A 1 118 ? 9.892 -0.966 -5.753 1.00 57.41 118 GLY A CA 1
ATOM 961 C C . GLY A 1 118 ? 9.343 -0.063 -6.862 1.00 57.41 118 GLY A C 1
ATOM 962 O O . GLY A 1 118 ? 9.454 -0.456 -8.016 1.00 57.41 118 GLY A O 1
ATOM 963 N N . PRO A 1 119 ? 8.889 1.177 -6.590 1.00 62.94 119 PRO A N 1
ATOM 964 C CA . PRO A 1 119 ? 8.426 2.064 -7.654 1.00 62.94 119 PRO A CA 1
ATOM 965 C C . PRO A 1 119 ? 9.496 2.404 -8.692 1.00 62.94 119 PRO A C 1
ATOM 967 O O . PRO A 1 119 ? 9.161 2.614 -9.848 1.00 62.94 119 PRO A O 1
ATOM 970 N N . VAL A 1 120 ? 10.787 2.395 -8.340 1.00 68.62 120 VAL A N 1
ATOM 971 C CA . VAL A 1 120 ? 11.870 2.569 -9.326 1.00 68.62 120 VAL A CA 1
ATOM 972 C C . VAL A 1 120 ? 11.988 1.337 -10.233 1.00 68.62 120 VAL A C 1
ATOM 974 O O . VAL A 1 120 ? 12.112 1.480 -11.447 1.00 68.62 120 VAL A O 1
ATOM 977 N N . ILE A 1 121 ? 11.903 0.129 -9.668 1.00 76.00 121 ILE A N 1
ATOM 978 C CA . ILE A 1 121 ? 11.904 -1.139 -10.413 1.00 76.00 121 ILE A CA 1
ATOM 979 C C . ILE A 1 121 ? 10.673 -1.229 -11.320 1.00 76.00 121 ILE A C 1
ATOM 981 O O . ILE A 1 121 ? 10.816 -1.598 -12.485 1.00 76.00 121 ILE A O 1
ATOM 985 N N . ASP A 1 122 ? 9.499 -0.842 -10.822 1.00 82.62 122 ASP A N 1
ATOM 986 C CA . ASP A 1 122 ? 8.244 -0.848 -11.575 1.00 82.62 122 ASP A CA 1
ATOM 987 C C . ASP A 1 122 ? 8.283 0.170 -12.718 1.00 82.62 122 ASP A C 1
ATOM 989 O O . ASP A 1 122 ? 7.961 -0.167 -13.858 1.00 82.62 122 ASP A O 1
ATOM 993 N N . ILE A 1 123 ? 8.777 1.388 -12.459 1.00 85.56 123 ILE A N 1
ATOM 994 C CA . ILE A 1 123 ? 9.008 2.406 -13.493 1.00 85.56 123 ILE A CA 1
ATOM 995 C C . ILE A 1 123 ? 9.982 1.877 -14.551 1.00 85.56 123 ILE A C 1
ATOM 997 O O . ILE A 1 123 ? 9.754 2.074 -15.743 1.00 85.56 123 ILE A O 1
ATOM 1001 N N . PHE A 1 124 ? 11.061 1.193 -14.168 1.00 88.88 124 PHE A N 1
ATOM 1002 C CA . PHE A 1 124 ? 12.023 0.638 -15.126 1.00 88.88 124 PHE A CA 1
ATOM 1003 C C . PHE A 1 124 ? 11.455 -0.536 -15.927 1.00 88.88 124 PHE A C 1
ATOM 1005 O O . PHE A 1 124 ? 11.702 -0.621 -17.131 1.00 88.88 124 PHE A O 1
ATOM 1012 N N . ALA A 1 125 ? 10.662 -1.405 -15.298 1.00 89.75 125 ALA A N 1
ATOM 1013 C CA . ALA A 1 125 ? 9.953 -2.485 -15.976 1.00 89.75 125 ALA A CA 1
ATOM 1014 C C . ALA A 1 125 ? 8.914 -1.939 -16.971 1.00 89.75 125 ALA A C 1
ATOM 1016 O O . ALA A 1 125 ? 8.854 -2.404 -18.111 1.00 89.75 125 ALA A O 1
ATOM 1017 N N . TYR A 1 126 ? 8.155 -0.912 -16.580 1.00 89.56 126 TYR A N 1
ATOM 1018 C CA . TYR A 1 126 ? 7.206 -0.212 -17.445 1.00 89.56 126 TYR A CA 1
ATOM 1019 C C . TYR A 1 126 ? 7.905 0.487 -18.617 1.00 89.56 126 TYR A C 1
ATOM 1021 O O . TYR A 1 126 ? 7.539 0.296 -19.772 1.00 89.56 126 TYR A O 1
ATOM 1029 N N . ASN A 1 127 ? 8.968 1.251 -18.354 1.00 88.19 127 ASN A N 1
ATOM 1030 C CA . ASN A 1 127 ? 9.725 1.902 -19.422 1.00 88.19 127 ASN A CA 1
ATOM 1031 C C . ASN A 1 127 ? 10.324 0.878 -20.395 1.00 88.19 127 ASN A C 1
ATOM 1033 O O . ASN A 1 127 ? 10.342 1.118 -21.602 1.00 88.19 127 ASN A O 1
ATOM 1037 N N . HIS A 1 128 ? 10.789 -0.275 -19.901 1.00 90.75 128 HIS A N 1
ATOM 1038 C CA . HIS A 1 128 ? 11.222 -1.360 -20.776 1.00 90.75 128 HIS A CA 1
ATOM 1039 C C . HIS A 1 128 ? 10.089 -1.834 -21.689 1.00 90.75 128 HIS A C 1
ATOM 1041 O O . HIS A 1 128 ? 10.296 -1.900 -22.899 1.00 90.75 128 HIS A O 1
ATOM 1047 N N . SER A 1 129 ? 8.908 -2.133 -21.137 1.00 91.56 129 SER A N 1
ATOM 1048 C CA . SER A 1 129 ? 7.786 -2.660 -21.921 1.00 91.56 129 SER A CA 1
ATOM 1049 C C . SER A 1 129 ? 7.287 -1.658 -22.966 1.00 91.56 129 SER A C 1
ATOM 1051 O O . SER A 1 129 ? 7.059 -2.040 -24.114 1.00 91.56 129 SER A O 1
ATOM 1053 N N . VAL A 1 1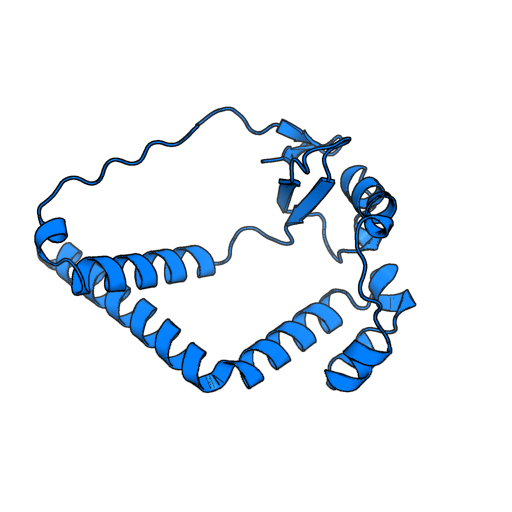30 ? 7.209 -0.367 -22.624 1.00 90.88 130 VAL A N 1
ATOM 1054 C CA . VAL A 1 130 ? 6.833 0.698 -23.567 1.00 90.88 130 VAL A CA 1
ATOM 1055 C C . VAL A 1 130 ? 7.858 0.824 -24.694 1.00 90.88 130 VAL A C 1
ATOM 1057 O O . VAL A 1 130 ? 7.483 0.833 -25.864 1.00 90.88 130 VAL A O 1
ATOM 1060 N N . LEU A 1 131 ? 9.156 0.887 -24.381 1.00 89.94 131 LEU A N 1
ATOM 1061 C CA . LEU A 1 131 ? 10.209 1.069 -25.390 1.00 89.94 131 LEU A CA 1
ATOM 1062 C C . LEU A 1 131 ? 10.482 -0.187 -26.233 1.00 89.94 131 LEU A C 1
ATOM 1064 O O . LEU A 1 131 ? 11.090 -0.088 -27.306 1.00 89.94 131 LEU A O 1
ATOM 1068 N N . ASP A 1 132 ? 10.095 -1.364 -25.747 1.00 91.06 132 ASP A N 1
ATOM 1069 C CA . ASP A 1 132 ? 10.091 -2.603 -26.523 1.00 91.06 132 ASP A CA 1
ATOM 1070 C C . ASP A 1 132 ? 8.908 -2.624 -27.500 1.00 91.0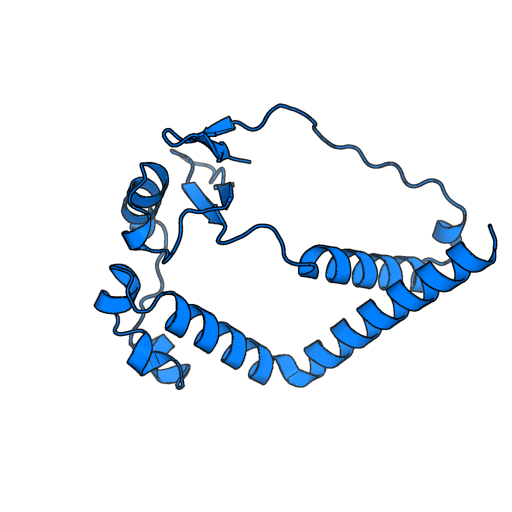6 132 ASP A C 1
ATOM 1072 O O . ASP A 1 132 ? 9.092 -2.845 -28.697 1.00 91.06 132 ASP A O 1
ATOM 1076 N N . ARG A 1 133 ? 7.710 -2.257 -27.021 1.00 93.81 133 ARG A N 1
ATOM 1077 C CA . ARG A 1 133 ? 6.485 -2.203 -27.830 1.00 93.81 133 ARG A CA 1
ATOM 1078 C C . ARG A 1 133 ? 6.466 -1.068 -28.856 1.00 93.81 133 ARG A C 1
ATOM 1080 O O . ARG A 1 133 ? 5.869 -1.233 -29.925 1.00 93.81 133 ARG A O 1
ATOM 1087 N N . PHE A 1 134 ? 7.102 0.059 -28.539 1.00 92.94 134 PHE A N 1
ATOM 1088 C CA . PHE A 1 134 ? 7.168 1.269 -29.364 1.00 92.94 134 PHE A CA 1
ATOM 1089 C C . PHE A 1 134 ? 8.623 1.747 -29.535 1.00 92.94 134 PHE A C 1
ATOM 1091 O O . PHE A 1 134 ? 9.036 2.753 -28.951 1.00 92.94 134 PHE A O 1
ATOM 1098 N N . PRO A 1 135 ? 9.442 1.058 -30.355 1.00 91.38 135 PRO A N 1
ATOM 1099 C CA . PRO A 1 135 ? 10.871 1.352 -30.465 1.00 91.38 135 PRO A CA 1
ATOM 1100 C C . PRO A 1 135 ? 11.212 2.758 -30.972 1.00 91.38 135 PRO A C 1
ATOM 1102 O O . PRO A 1 135 ? 12.307 3.242 -30.683 1.00 91.38 135 PRO A O 1
ATOM 1105 N N . TYR A 1 136 ? 10.308 3.406 -31.716 1.00 89.94 136 TYR A N 1
ATOM 1106 C CA . TYR A 1 136 ? 10.511 4.760 -32.241 1.00 89.94 136 TYR A CA 1
ATOM 1107 C C . TYR A 1 136 ? 10.614 5.810 -31.122 1.00 89.94 136 TYR A C 1
ATOM 1109 O O . TYR A 1 136 ? 11.418 6.729 -31.241 1.00 89.94 136 TYR A O 1
ATOM 1117 N N . LEU A 1 137 ? 9.939 5.600 -29.981 1.00 89.81 137 LEU A N 1
ATOM 1118 C CA . LEU A 1 137 ? 9.990 6.500 -28.819 1.00 89.81 137 LEU A CA 1
ATOM 1119 C C . LEU A 1 137 ? 11.396 6.644 -28.215 1.00 89.81 137 LEU A C 1
ATOM 1121 O O . LEU A 1 137 ? 11.662 7.603 -27.503 1.00 89.81 137 LEU A O 1
ATOM 1125 N N . LYS A 1 138 ? 12.339 5.741 -28.526 1.00 85.44 138 LYS A N 1
ATOM 1126 C CA . LYS A 1 138 ? 13.737 5.823 -28.053 1.00 85.44 138 LYS A CA 1
ATOM 1127 C C . LYS A 1 138 ? 14.473 7.079 -28.531 1.00 85.44 138 LYS A C 1
ATOM 1129 O O . LYS A 1 138 ? 15.533 7.388 -27.986 1.00 85.44 138 LYS A O 1
ATOM 1134 N N . LYS A 1 139 ? 13.978 7.728 -29.588 1.00 86.31 139 LYS A N 1
ATOM 1135 C CA . LYS A 1 139 ? 14.569 8.937 -30.178 1.00 86.31 139 LYS A CA 1
ATOM 1136 C C . LYS A 1 139 ? 13.744 10.195 -29.913 1.00 86.31 139 LYS A C 1
ATOM 1138 O O . LYS A 1 139 ? 14.232 11.282 -30.201 1.00 86.31 139 LYS A O 1
ATOM 1143 N N . GLU A 1 140 ? 12.546 10.044 -29.359 1.00 88.62 140 GLU A N 1
ATOM 1144 C CA . GLU A 1 140 ? 11.627 11.151 -29.125 1.00 88.62 140 GLU A CA 1
ATOM 1145 C C . GLU A 1 140 ? 11.854 11.762 -27.735 1.00 88.62 140 GLU A C 1
ATOM 1147 O O . GLU A 1 140 ? 12.144 11.034 -26.777 1.00 88.62 140 GLU A O 1
ATOM 1152 N N . PRO A 1 141 ? 11.725 13.090 -27.584 1.00 86.19 141 PRO A N 1
ATOM 1153 C CA . PRO A 1 141 ? 11.704 13.706 -26.267 1.00 86.19 141 PRO A CA 1
ATOM 1154 C C . PRO A 1 141 ? 10.434 13.284 -25.511 1.00 86.19 141 PRO A C 1
ATOM 1156 O O . PRO A 1 141 ? 9.329 13.345 -26.044 1.00 86.19 141 PRO A O 1
ATOM 1159 N N . MET A 1 142 ? 10.583 12.887 -24.246 1.00 82.31 142 MET A N 1
ATOM 1160 C CA . MET A 1 142 ? 9.449 12.678 -23.341 1.00 82.31 142 MET A CA 1
ATOM 1161 C C . MET A 1 142 ? 9.267 13.910 -22.460 1.00 82.31 142 MET A C 1
ATOM 1163 O O . MET A 1 142 ? 10.188 14.298 -21.740 1.00 82.31 142 MET A O 1
ATOM 1167 N N . GLN A 1 143 ? 8.076 14.505 -22.499 1.00 87.56 143 GLN A N 1
ATOM 1168 C CA . GLN A 1 143 ? 7.700 15.602 -21.615 1.00 87.56 143 GLN A CA 1
ATOM 1169 C C . GLN A 1 143 ? 6.948 15.054 -20.401 1.00 87.56 143 GLN A C 1
ATOM 1171 O O . GLN A 1 143 ? 5.956 14.342 -20.547 1.00 87.56 143 GLN A O 1
ATOM 1176 N N . PHE A 1 144 ? 7.404 15.421 -19.205 1.00 84.50 144 PHE A N 1
ATOM 1177 C CA . PHE A 1 144 ? 6.690 15.175 -17.956 1.00 84.50 144 PHE A CA 1
ATOM 1178 C C . PHE A 1 144 ? 6.173 16.507 -17.426 1.00 84.50 144 PHE A C 1
ATOM 1180 O O . PHE A 1 144 ? 6.942 17.457 -17.286 1.00 84.50 144 PHE A O 1
ATOM 1187 N N . MET A 1 145 ? 4.876 16.573 -17.142 1.00 88.69 145 MET A N 1
ATOM 1188 C CA . MET A 1 145 ? 4.273 17.682 -16.410 1.00 88.69 145 MET A CA 1
ATOM 1189 C C . MET A 1 145 ? 4.052 17.208 -14.980 1.00 88.69 145 MET A C 1
ATOM 1191 O O . MET A 1 145 ? 3.340 16.230 -14.758 1.00 88.69 145 MET A O 1
ATOM 1195 N N . ALA A 1 146 ? 4.707 17.867 -14.034 1.00 84.94 146 ALA A N 1
ATOM 1196 C CA . ALA A 1 146 ? 4.595 17.574 -12.616 1.00 84.94 146 ALA A CA 1
ATOM 1197 C C . ALA A 1 146 ? 4.172 18.847 -11.882 1.00 84.94 146 ALA A C 1
ATOM 1199 O O . ALA A 1 146 ? 4.618 19.935 -12.243 1.00 84.94 146 ALA A O 1
ATOM 1200 N N . ASP A 1 147 ? 3.309 18.690 -10.884 1.00 80.94 147 ASP A N 1
ATOM 1201 C CA . ASP A 1 147 ? 2.980 19.743 -9.926 1.00 80.94 147 ASP A CA 1
ATOM 1202 C C . ASP A 1 147 ? 4.030 19.735 -8.810 1.00 80.94 147 ASP A C 1
ATOM 1204 O O . ASP A 1 147 ? 4.334 18.679 -8.249 1.00 80.94 147 ASP A O 1
ATOM 1208 N N . ASP A 1 148 ? 4.609 20.899 -8.525 1.00 81.81 148 ASP A N 1
ATOM 1209 C CA . ASP A 1 148 ? 5.609 21.115 -7.478 1.00 81.81 148 ASP A CA 1
ATOM 1210 C C . ASP A 1 148 ? 5.052 21.900 -6.282 1.00 81.81 148 ASP A C 1
ATOM 1212 O O . ASP A 1 148 ? 5.811 22.317 -5.402 1.00 81.81 148 ASP A O 1
ATOM 1216 N N . SER A 1 149 ? 3.725 22.065 -6.220 1.00 82.56 149 SER A N 1
ATOM 1217 C CA . SER A 1 149 ? 3.043 22.682 -5.087 1.00 82.56 149 SER A CA 1
ATOM 1218 C C . SER A 1 149 ? 3.504 22.058 -3.762 1.00 82.56 149 SER A C 1
ATOM 1220 O O . SER A 1 149 ? 3.588 20.828 -3.646 1.00 82.56 149 SER A O 1
ATOM 1222 N N . PRO A 1 150 ? 3.793 22.875 -2.729 1.00 81.75 150 PRO A N 1
ATOM 1223 C CA . PRO A 1 150 ? 4.246 22.354 -1.449 1.00 81.75 150 PRO A CA 1
ATOM 1224 C C . PRO A 1 150 ? 3.200 21.390 -0.873 1.00 81.75 150 PRO A C 1
ATOM 1226 O O . PRO A 1 150 ? 1.996 21.669 -0.951 1.00 81.75 150 PRO A O 1
ATOM 1229 N N . PRO A 1 151 ? 3.626 20.262 -0.273 1.00 83.75 151 PRO A N 1
ATOM 1230 C CA . PRO A 1 151 ? 2.683 19.299 0.265 1.00 83.75 151 PRO A CA 1
ATOM 1231 C C . PRO A 1 151 ? 1.880 19.939 1.396 1.00 83.75 151 PRO A C 1
ATOM 1233 O O . PRO A 1 151 ? 2.414 20.677 2.230 1.00 83.75 151 PRO A O 1
ATOM 1236 N N . LYS A 1 152 ? 0.591 19.606 1.471 1.00 90.06 152 LYS A N 1
ATOM 1237 C CA . LYS A 1 152 ? -0.204 19.909 2.665 1.00 90.06 152 LYS A CA 1
ATOM 1238 C C . LYS A 1 152 ? 0.364 19.108 3.834 1.00 90.06 152 LYS A C 1
ATOM 1240 O O . LYS A 1 152 ? 0.953 18.051 3.631 1.00 90.06 152 LYS A O 1
ATOM 1245 N N . LEU A 1 153 ? 0.189 19.588 5.059 1.00 93.38 153 LEU A N 1
ATOM 1246 C CA . LEU A 1 153 ? 0.655 18.887 6.255 1.00 93.38 153 LEU A CA 1
ATOM 1247 C C . LEU A 1 153 ? -0.536 18.457 7.110 1.00 93.38 153 LEU A C 1
ATOM 1249 O O . LEU A 1 153 ? -1.520 19.185 7.243 1.00 93.38 153 LEU A O 1
ATOM 1253 N N . SER A 1 154 ? -0.429 17.268 7.694 1.00 92.94 154 SER A N 1
ATOM 1254 C CA . SER A 1 154 ? -1.314 16.821 8.771 1.00 92.94 154 SER A CA 1
ATOM 1255 C C . SER A 1 154 ? -1.062 17.637 10.050 1.00 92.94 154 SER A C 1
ATOM 1257 O O . SER A 1 154 ? -0.022 18.296 10.153 1.00 92.94 154 SER A O 1
ATOM 1259 N N . PRO A 1 155 ? -1.940 17.558 11.071 1.00 93.75 155 PRO A N 1
ATOM 1260 C CA . PRO A 1 155 ? -1.703 18.185 12.376 1.00 93.75 155 PRO A CA 1
ATOM 1261 C C . PRO A 1 155 ? -0.366 17.796 13.024 1.00 93.75 155 PRO A C 1
ATOM 1263 O O . PRO A 1 155 ? 0.172 18.547 13.829 1.00 93.75 155 PRO A O 1
ATOM 1266 N N . GLN A 1 156 ? 0.180 1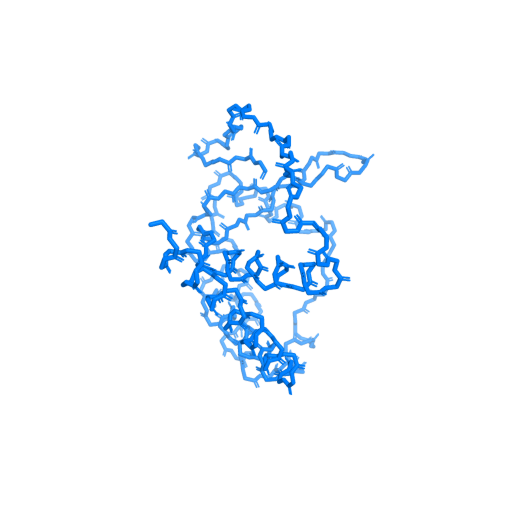6.637 12.646 1.00 94.94 156 GLN A N 1
ATOM 1267 C CA . GLN A 1 156 ? 1.451 16.101 13.135 1.00 94.94 156 GLN A CA 1
ATOM 1268 C C . GLN A 1 156 ? 2.647 16.450 12.228 1.00 94.94 156 GLN A C 1
ATOM 1270 O O . GLN A 1 156 ? 3.732 15.899 12.392 1.00 94.94 156 GLN A O 1
ATOM 1275 N N . GLY A 1 157 ? 2.464 17.323 11.231 1.00 94.19 157 GLY A N 1
ATOM 1276 C CA . GLY A 1 157 ? 3.528 17.743 10.314 1.00 94.19 157 GLY A CA 1
ATOM 1277 C C . GLY A 1 157 ? 3.908 16.707 9.247 1.00 94.19 157 GLY A C 1
ATOM 1278 O O . GLY A 1 157 ? 4.900 16.890 8.547 1.00 94.19 157 GLY A O 1
ATOM 1279 N N . ILE A 1 158 ? 3.141 15.621 9.098 1.00 93.69 158 ILE A N 1
ATOM 1280 C CA . ILE A 1 158 ? 3.370 14.594 8.064 1.00 93.69 158 ILE A CA 1
ATOM 1281 C C . ILE A 1 158 ? 2.798 15.074 6.717 1.00 93.69 158 ILE A C 1
ATOM 1283 O O . ILE A 1 158 ? 1.646 15.525 6.718 1.00 93.69 158 ILE A O 1
ATOM 1287 N N . PRO A 1 159 ? 3.535 14.950 5.591 1.00 92.81 159 PRO A N 1
ATOM 1288 C CA . PRO A 1 159 ? 3.063 15.325 4.258 1.00 92.81 159 PRO A CA 1
ATOM 1289 C C . PRO A 1 159 ? 1.760 14.639 3.845 1.00 92.81 159 PRO A C 1
ATOM 1291 O O . PRO A 1 159 ? 1.555 13.451 4.096 1.00 92.81 159 PRO A O 1
ATOM 1294 N N . VAL A 1 160 ? 0.911 15.387 3.154 1.00 90.75 160 VAL A N 1
ATOM 1295 C CA . VAL A 1 160 ? -0.392 14.970 2.648 1.00 90.75 160 VAL A CA 1
ATOM 1296 C C . VAL A 1 160 ? -0.461 15.323 1.160 1.00 90.75 160 VAL A C 1
ATOM 1298 O O . VAL A 1 160 ? -0.388 16.502 0.801 1.00 90.75 160 VAL A O 1
ATOM 1301 N N . GLY A 1 161 ? -0.587 14.301 0.314 1.00 82.94 161 GLY A N 1
ATOM 1302 C CA . GLY A 1 161 ? -0.527 14.389 -1.146 1.00 82.94 161 GLY A CA 1
ATOM 1303 C C . GLY A 1 161 ? -0.877 13.069 -1.812 1.00 82.94 161 GLY A C 1
ATOM 1304 O O . GLY A 1 161 ? -0.417 12.009 -1.325 1.00 82.94 161 GLY A O 1
#

Foldseek 3Di:
DVVVVVVLLVLLVVLLVVVVVCVVVVVVVVLQVLLVQLVQLCQALLNVQQVSPVCSNPPPSCPVRPDDDDCVCQVLQVCLLQPSVSNGHPDRAQEWEWDPPPDDDTGTHGHHDDDDCVVVSVVSSVVNVCCVVPVVCVPPDDDDDDDPPDFDAGPVRHGYD

Secondary structure (DSSP, 8-state):
-HHHHHHHHHHHHHHHHHHHHHHTSHHHHHHHHHHHHHHHTTTSHHHHHTTHHHHTT-HHHHHHHSPP-SGGGHHHHHHHHTT-GGGT-SS--SEEEEE--TTSSPEEEEE-SSPPSHHHHHHHHHHHHHHHH-GGGGGSPPP-----PPPEE-TTS-EE-

Sequence (161 aa):
MFLLKSIVKIIFRLCYQAFIRTTHRVEQEQRHALARILERNCNTEYGQKYRFLELKESAELFRQTVPIVGDDIKPLLKGVYEGNYNKLMEKPPFSFSITSGTTGIPKYVPNSSKPLPGPVIDIFAYNHSVLDRFPYLKKEPMQFMADDSPPKLSPQGIPVG